Protein AF-A0A536SSP6-F1 (afdb_monomer_lite)

Structure (mmCIF, N/CA/C/O backbone):
data_AF-A0A536SSP6-F1
#
_entry.id   AF-A0A536SSP6-F1
#
loop_
_atom_site.group_PDB
_atom_site.id
_atom_site.type_symbol
_atom_site.label_atom_id
_atom_site.label_alt_id
_atom_site.label_comp_id
_atom_site.label_asym_id
_atom_site.label_entity_id
_atom_site.label_seq_id
_atom_site.pdbx_PDB_ins_code
_atom_site.Cartn_x
_atom_site.Cartn_y
_atom_site.Cartn_z
_atom_site.occupancy
_atom_site.B_iso_or_equiv
_atom_site.auth_seq_id
_atom_site.auth_comp_id
_atom_site.auth_asym_id
_atom_site.auth_atom_id
_atom_site.pdbx_PDB_model_num
ATOM 1 N N . MET A 1 1 ? 36.407 -65.354 -16.863 1.00 42.09 1 MET A N 1
ATOM 2 C CA . MET A 1 1 ? 37.241 -65.304 -18.083 1.00 42.09 1 MET A CA 1
ATOM 3 C C . MET A 1 1 ? 36.467 -64.490 -19.107 1.00 42.09 1 MET A C 1
ATOM 5 O O . MET A 1 1 ? 35.367 -64.885 -19.440 1.00 42.09 1 MET A O 1
ATOM 9 N N . SER A 1 2 ? 36.850 -63.231 -19.335 1.00 45.16 2 SER A N 1
ATOM 10 C CA . SER A 1 2 ? 37.611 -62.816 -20.536 1.00 45.16 2 SER A CA 1
ATOM 11 C C . SER A 1 2 ? 36.653 -62.481 -21.693 1.00 45.16 2 SER A C 1
ATOM 13 O O . SER A 1 2 ? 35.842 -63.321 -22.022 1.00 45.16 2 SER A O 1
ATOM 15 N N . ARG A 1 3 ? 36.668 -61.355 -22.407 1.00 46.56 3 ARG A N 1
ATOM 16 C CA . ARG A 1 3 ? 37.530 -60.172 -22.482 1.00 46.56 3 ARG A CA 1
ATOM 17 C C . ARG A 1 3 ? 36.730 -59.070 -23.207 1.00 46.56 3 ARG A C 1
ATOM 19 O O . ARG A 1 3 ? 36.059 -59.336 -24.193 1.00 46.56 3 ARG A O 1
ATOM 26 N N . LYS A 1 4 ? 36.872 -57.850 -22.694 1.00 53.78 4 LYS A N 1
ATOM 27 C CA . LYS A 1 4 ? 36.885 -56.540 -23.369 1.00 53.78 4 LYS A CA 1
ATOM 28 C C . LYS A 1 4 ? 37.014 -56.570 -24.906 1.00 53.78 4 LYS A C 1
ATOM 30 O O . LYS A 1 4 ? 37.961 -57.165 -25.406 1.00 53.78 4 LYS A O 1
ATOM 35 N N . LEU A 1 5 ? 36.164 -55.797 -25.585 1.00 48.41 5 LEU A N 1
ATOM 36 C CA . LEU A 1 5 ? 36.305 -55.241 -26.945 1.00 48.41 5 LEU A CA 1
ATOM 37 C C . LEU A 1 5 ? 35.238 -54.136 -27.080 1.00 48.41 5 LEU A C 1
ATOM 39 O O . LEU A 1 5 ? 34.105 -54.371 -26.688 1.00 48.41 5 LEU A O 1
ATOM 43 N N . ALA A 1 6 ? 35.428 -52.948 -27.635 1.00 49.78 6 ALA A N 1
ATOM 44 C CA . ALA A 1 6 ? 36.540 -52.025 -27.816 1.00 49.78 6 ALA A CA 1
ATOM 45 C C . ALA A 1 6 ? 35.856 -50.701 -28.212 1.00 49.78 6 ALA A C 1
ATOM 47 O O . ALA A 1 6 ? 34.845 -50.713 -28.913 1.00 49.78 6 ALA A O 1
ATOM 48 N N . LEU A 1 7 ? 36.382 -49.575 -27.732 1.00 52.78 7 LEU A N 1
ATOM 49 C CA . LEU A 1 7 ? 35.987 -48.240 -28.176 1.00 52.78 7 LEU A CA 1
ATOM 50 C C . LEU A 1 7 ? 36.119 -48.095 -29.700 1.00 52.78 7 LEU A C 1
ATOM 52 O O . LEU A 1 7 ? 37.150 -48.461 -30.259 1.00 52.78 7 LEU A O 1
ATOM 56 N N . ALA A 1 8 ? 35.150 -47.427 -30.322 1.00 52.38 8 ALA A N 1
ATOM 57 C CA . ALA A 1 8 ? 35.358 -46.665 -31.548 1.00 52.38 8 ALA A CA 1
ATOM 58 C C . ALA A 1 8 ? 34.690 -45.290 -31.382 1.00 52.38 8 ALA A C 1
ATOM 60 O O . ALA A 1 8 ? 33.478 -45.139 -31.493 1.00 52.38 8 ALA A O 1
ATOM 61 N N . LEU A 1 9 ? 35.516 -44.301 -31.037 1.00 56.06 9 LEU A N 1
ATOM 62 C CA . LEU A 1 9 ? 35.234 -42.870 -31.118 1.00 56.06 9 LEU A CA 1
ATOM 63 C C . LEU A 1 9 ? 35.325 -42.435 -32.583 1.00 56.06 9 LEU A C 1
ATOM 65 O O . LEU A 1 9 ? 36.411 -42.539 -33.126 1.00 56.06 9 LEU A O 1
ATOM 69 N N . PHE A 1 10 ? 34.255 -41.920 -33.186 1.00 51.25 10 PHE A N 1
ATOM 70 C CA . PHE A 1 10 ? 34.234 -41.034 -34.369 1.00 51.25 10 PHE A CA 1
ATOM 71 C C . PHE A 1 10 ? 32.762 -40.624 -34.528 1.00 51.25 10 PHE A C 1
ATOM 73 O O . PHE A 1 10 ? 31.909 -41.491 -34.630 1.00 51.25 10 PHE A O 1
ATOM 80 N N . GLY A 1 11 ? 32.315 -39.379 -34.519 1.00 46.03 11 GLY A N 1
ATOM 81 C CA . GLY A 1 11 ? 32.921 -38.063 -34.523 1.00 46.03 11 GLY A CA 1
ATOM 82 C C . GLY A 1 11 ? 31.760 -37.054 -34.570 1.00 46.03 11 GLY A C 1
ATOM 83 O O . GLY A 1 11 ? 30.597 -37.440 -34.500 1.00 46.03 11 GLY A O 1
ATOM 84 N N . ALA A 1 12 ? 32.092 -35.777 -34.733 1.00 55.66 12 ALA A N 1
ATOM 85 C CA . ALA A 1 12 ? 31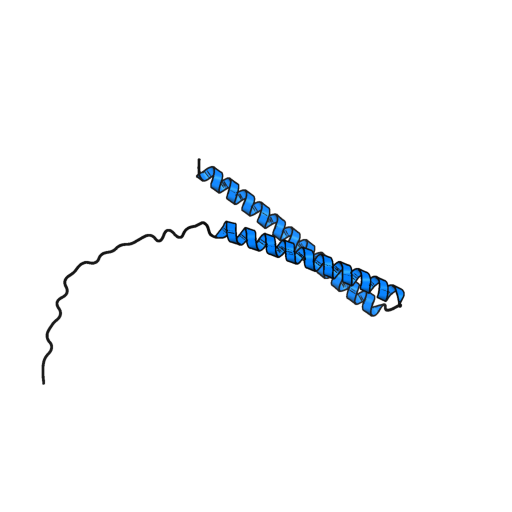.179 -34.633 -34.816 1.00 55.66 12 ALA A CA 1
ATOM 86 C C . ALA A 1 12 ? 30.625 -34.122 -33.473 1.00 55.66 12 ALA A C 1
ATOM 88 O O . ALA A 1 12 ? 29.457 -34.249 -33.118 1.00 55.66 12 ALA A O 1
ATOM 89 N N . VAL A 1 13 ? 31.503 -33.387 -32.789 1.00 58.97 13 VAL A N 1
ATOM 90 C CA . VAL A 1 13 ? 31.133 -32.107 -32.180 1.00 58.97 13 VAL A CA 1
ATOM 91 C C . VAL A 1 13 ? 30.321 -31.304 -33.205 1.00 58.97 13 VAL A C 1
ATOM 93 O O . VAL A 1 13 ? 30.881 -30.808 -34.178 1.00 58.97 13 VAL A O 1
ATOM 96 N N . THR A 1 14 ? 29.019 -31.144 -32.988 1.00 55.72 14 THR A N 1
ATOM 97 C CA . THR A 1 14 ? 28.276 -30.002 -33.533 1.00 55.72 14 THR A CA 1
ATOM 98 C C . THR A 1 14 ? 27.929 -29.084 -32.376 1.00 55.72 14 THR A C 1
ATOM 100 O O . THR A 1 14 ? 26.862 -29.168 -31.770 1.00 55.72 14 THR A O 1
ATOM 103 N N . LEU A 1 15 ? 28.892 -28.215 -32.069 1.00 56.66 15 LEU A N 1
ATOM 104 C CA . LEU A 1 15 ? 28.674 -26.924 -31.431 1.00 56.66 15 LEU A CA 1
ATOM 105 C C . LEU A 1 15 ? 27.639 -26.158 -32.262 1.00 56.66 15 LEU A C 1
ATOM 107 O O . LEU A 1 15 ? 27.988 -25.408 -33.168 1.00 56.66 15 LEU A O 1
ATOM 111 N N . VAL A 1 16 ? 26.358 -26.337 -31.960 1.00 58.78 16 VAL A N 1
ATOM 112 C CA . VAL A 1 16 ? 25.382 -25.293 -32.253 1.00 58.78 16 VAL A CA 1
ATOM 113 C C . VAL A 1 16 ? 25.193 -24.540 -30.951 1.00 58.78 16 VAL A C 1
ATOM 115 O O . VAL A 1 16 ? 24.280 -24.792 -30.169 1.00 58.78 16 VAL A O 1
ATOM 118 N N . ALA A 1 17 ? 26.133 -23.630 -30.703 1.00 59.75 17 ALA A N 1
ATOM 119 C CA . ALA A 1 17 ? 25.895 -22.508 -29.821 1.00 59.75 17 ALA A CA 1
ATOM 120 C C . ALA A 1 17 ? 24.782 -21.672 -30.466 1.00 59.75 17 ALA A C 1
ATOM 122 O O . ALA A 1 17 ? 25.046 -20.766 -31.249 1.00 59.75 17 ALA A O 1
ATOM 123 N N . LEU A 1 18 ? 23.526 -22.023 -30.188 1.00 57.62 18 LEU A N 1
ATOM 124 C CA . LEU A 1 18 ? 22.437 -21.073 -30.328 1.00 57.62 18 LEU A CA 1
ATOM 125 C C . LEU A 1 18 ? 22.596 -20.105 -29.156 1.00 57.62 18 LEU A C 1
ATOM 127 O O . LEU A 1 18 ? 22.416 -20.530 -28.010 1.00 57.62 18 LEU A O 1
ATOM 131 N N . PRO A 1 19 ? 22.927 -18.822 -29.386 1.00 55.62 19 PRO A N 1
ATOM 132 C CA . PRO A 1 19 ? 22.593 -17.832 -28.392 1.00 55.62 19 PRO A CA 1
ATOM 133 C C . PRO A 1 19 ? 21.068 -17.869 -28.317 1.00 55.62 19 PRO A C 1
ATOM 135 O O . PRO A 1 19 ? 20.374 -17.385 -29.208 1.00 55.62 19 PRO A O 1
ATOM 138 N N . LEU A 1 20 ? 20.536 -18.495 -27.267 1.00 52.81 20 LEU A N 1
ATOM 139 C CA . LEU A 1 20 ? 19.224 -18.130 -26.763 1.00 52.81 20 LEU A CA 1
ATOM 140 C C . LEU A 1 20 ? 19.373 -16.671 -26.333 1.00 52.81 20 LEU A C 1
ATOM 142 O O . LEU A 1 20 ? 19.704 -16.371 -25.188 1.00 52.81 20 LEU A O 1
ATOM 146 N N . CYS A 1 21 ? 19.227 -15.760 -27.293 1.00 48.44 21 CYS A N 1
ATOM 147 C CA . CYS A 1 21 ? 18.922 -14.374 -27.031 1.00 48.44 21 CYS A CA 1
ATOM 148 C C . CYS A 1 21 ? 17.599 -14.406 -26.272 1.00 48.44 21 CYS A C 1
ATOM 150 O O . CYS A 1 21 ? 16.521 -14.580 -26.837 1.00 48.44 21 CYS A O 1
ATOM 152 N N . TYR A 1 22 ? 17.712 -14.365 -24.946 1.00 51.12 22 TYR A N 1
ATOM 153 C CA . TYR A 1 22 ? 16.573 -14.204 -24.073 1.00 51.12 22 TYR A CA 1
ATOM 154 C C . TYR A 1 22 ? 15.826 -12.969 -24.554 1.00 51.12 22 TYR A C 1
ATOM 156 O O . TYR A 1 22 ? 16.370 -11.867 -24.589 1.00 51.12 22 TYR A O 1
ATOM 164 N N . ALA A 1 23 ? 14.593 -13.201 -24.988 1.00 47.41 23 ALA A N 1
ATOM 165 C CA . ALA A 1 23 ? 13.648 -12.177 -25.359 1.00 47.41 23 ALA A CA 1
ATOM 166 C C . ALA A 1 23 ? 13.509 -11.191 -24.192 1.00 47.41 23 ALA A C 1
ATOM 168 O O . ALA A 1 23 ? 12.827 -11.458 -23.201 1.00 47.41 23 ALA A O 1
ATOM 169 N N . GLN A 1 24 ? 14.166 -10.044 -24.315 1.00 48.22 24 GLN A N 1
ATOM 170 C CA . GLN A 1 24 ? 14.014 -8.908 -23.420 1.00 48.22 24 GLN A CA 1
ATOM 171 C C . GLN A 1 24 ? 12.705 -8.196 -23.801 1.00 48.22 24 GLN A C 1
ATOM 173 O O . GLN A 1 24 ? 12.682 -7.187 -24.488 1.00 48.22 24 GLN A O 1
ATOM 178 N N . GLY A 1 25 ? 11.577 -8.824 -23.471 1.00 47.97 25 GLY A N 1
ATOM 179 C CA . GLY A 1 25 ? 10.230 -8.298 -23.739 1.00 47.97 25 GLY A CA 1
ATOM 180 C C . GLY A 1 25 ? 9.228 -8.612 -22.627 1.00 47.97 25 GLY A C 1
ATOM 181 O O . GLY A 1 25 ? 8.023 -8.440 -22.804 1.00 47.97 25 GLY A O 1
ATOM 182 N N . GLY A 1 26 ? 9.716 -9.120 -21.490 1.00 53.94 26 GLY A N 1
ATOM 183 C CA . GLY A 1 26 ? 8.897 -9.634 -20.391 1.00 53.94 26 GLY A CA 1
ATOM 184 C C . GLY A 1 26 ? 8.545 -8.624 -19.298 1.00 53.94 26 GLY A C 1
ATOM 185 O O . GLY A 1 26 ? 7.626 -8.898 -18.526 1.00 53.94 26 GLY A O 1
ATOM 186 N N . ASP A 1 27 ? 9.222 -7.477 -19.223 1.00 60.91 27 ASP A N 1
ATOM 187 C CA . ASP A 1 27 ? 9.095 -6.577 -18.067 1.00 60.91 27 ASP A CA 1
ATOM 188 C C . ASP A 1 27 ? 7.908 -5.614 -18.202 1.00 60.91 27 ASP A C 1
ATOM 190 O O . ASP A 1 27 ? 7.042 -5.575 -17.329 1.00 60.91 27 ASP A O 1
ATOM 194 N N . ALA A 1 28 ? 7.691 -5.015 -19.378 1.00 62.47 28 ALA A N 1
ATOM 195 C CA . ALA A 1 28 ? 6.580 -4.078 -19.588 1.00 62.47 28 ALA A CA 1
ATOM 196 C C . ALA A 1 28 ? 5.171 -4.679 -19.357 1.00 62.47 28 ALA A C 1
ATOM 198 O O . ALA A 1 28 ? 4.210 -3.950 -19.073 1.00 62.47 28 ALA A O 1
ATOM 199 N N . ALA A 1 29 ? 5.009 -5.998 -19.521 1.00 66.25 29 ALA A N 1
ATOM 200 C CA . ALA A 1 29 ? 3.761 -6.707 -19.235 1.00 66.25 29 ALA A CA 1
ATOM 201 C C . ALA A 1 29 ? 3.585 -7.001 -17.734 1.00 66.25 29 ALA A C 1
ATOM 203 O O . ALA A 1 29 ? 2.461 -6.893 -17.230 1.00 66.25 29 ALA A O 1
ATOM 204 N N . LYS A 1 30 ? 4.679 -7.318 -17.026 1.00 71.00 30 LYS A N 1
ATOM 205 C CA . LYS A 1 30 ? 4.696 -7.510 -15.570 1.00 71.00 30 LYS A CA 1
ATOM 206 C C . LYS A 1 30 ? 4.420 -6.196 -14.853 1.00 71.00 30 LYS A C 1
ATOM 208 O O . LYS A 1 30 ? 3.426 -6.127 -14.136 1.00 71.00 30 LYS A O 1
ATOM 213 N N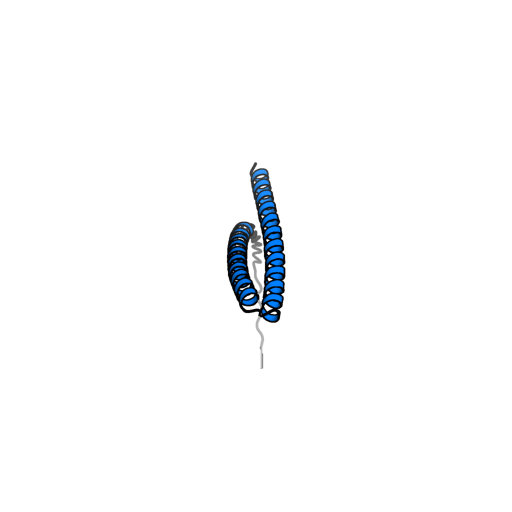 . ASP A 1 31 ? 5.111 -5.115 -15.218 1.00 74.12 31 ASP A N 1
ATOM 214 C CA . ASP A 1 31 ? 4.885 -3.808 -14.597 1.00 74.12 31 ASP A CA 1
ATOM 215 C C . ASP A 1 31 ? 3.418 -3.382 -14.747 1.00 74.12 31 ASP A C 1
ATOM 217 O O . ASP A 1 31 ? 2.803 -2.782 -13.860 1.00 74.12 31 ASP A O 1
ATOM 221 N N . ARG A 1 32 ? 2.804 -3.626 -15.918 1.00 74.00 32 ARG A N 1
ATOM 222 C CA . ARG A 1 32 ? 1.388 -3.283 -16.161 1.00 74.00 32 ARG A CA 1
ATOM 223 C C . ARG A 1 32 ? 0.452 -4.020 -15.215 1.00 74.00 32 ARG A C 1
ATOM 225 O O . ARG A 1 32 ? -0.555 -3.434 -14.809 1.00 74.00 32 ARG A O 1
ATOM 232 N N . ARG A 1 33 ? 0.757 -5.281 -14.917 1.00 77.75 33 ARG A N 1
ATOM 233 C CA . ARG A 1 33 ? 0.004 -6.101 -13.974 1.00 77.75 33 ARG A CA 1
ATOM 234 C C . ARG A 1 33 ? 0.204 -5.596 -12.547 1.00 77.75 33 ARG A C 1
ATOM 236 O O . ARG A 1 33 ? -0.798 -5.445 -11.851 1.00 77.75 33 ARG A O 1
ATOM 243 N N . ASP A 1 34 ? 1.429 -5.246 -12.177 1.00 79.62 34 ASP A N 1
ATOM 244 C CA . ASP A 1 34 ? 1.771 -4.782 -10.829 1.00 79.62 34 ASP A CA 1
ATOM 245 C C . ASP A 1 34 ? 1.109 -3.428 -10.531 1.00 79.62 34 ASP A C 1
ATOM 247 O O . ASP A 1 34 ? 0.263 -3.349 -9.646 1.00 79.62 34 ASP A O 1
ATOM 251 N N . ILE A 1 35 ? 1.232 -2.441 -11.431 1.00 80.94 35 ILE A N 1
ATOM 252 C CA . ILE A 1 35 ? 0.505 -1.156 -11.330 1.00 80.94 35 ILE A CA 1
ATOM 253 C C . ILE A 1 35 ? -1.015 -1.335 -11.212 1.00 80.94 35 ILE A C 1
ATOM 255 O O . ILE A 1 35 ? -1.714 -0.496 -10.631 1.00 80.94 35 ILE A O 1
ATOM 259 N N . ARG A 1 36 ? -1.584 -2.363 -11.854 1.00 86.06 36 ARG A N 1
ATOM 260 C CA . ARG A 1 36 ? -3.023 -2.639 -11.752 1.00 86.06 36 ARG A CA 1
ATOM 261 C C . ARG A 1 36 ? -3.372 -3.178 -10.368 1.00 86.06 36 ARG A C 1
ATOM 263 O O . ARG A 1 36 ? -4.420 -2.787 -9.853 1.00 86.06 36 ARG A O 1
ATOM 270 N N . LYS A 1 37 ? -2.518 -4.034 -9.811 1.00 86.94 37 LYS A N 1
ATOM 271 C CA . LYS A 1 37 ? -2.661 -4.594 -8.473 1.00 86.94 37 LYS A CA 1
ATOM 272 C C . LYS A 1 37 ? -2.528 -3.504 -7.409 1.00 86.94 37 LYS A C 1
ATOM 274 O O . LYS A 1 37 ? -3.489 -3.295 -6.683 1.00 86.94 37 LYS A O 1
ATOM 279 N N . ASP A 1 38 ? -1.490 -2.672 -7.456 1.00 82.69 38 ASP A N 1
ATOM 280 C CA . ASP A 1 38 ? -1.306 -1.582 -6.480 1.00 82.69 38 ASP A CA 1
ATOM 281 C C . ASP A 1 38 ? -2.479 -0.593 -6.498 1.00 82.69 38 ASP A C 1
ATOM 283 O O . ASP A 1 38 ? -2.930 -0.069 -5.482 1.00 82.69 38 ASP A O 1
ATOM 287 N N . ARG A 1 39 ? -3.046 -0.331 -7.684 1.00 87.06 39 ARG A N 1
ATOM 288 C CA . ARG A 1 39 ? -4.261 0.491 -7.802 1.00 87.06 39 ARG A CA 1
ATOM 289 C C . ARG A 1 39 ? -5.477 -0.149 -7.142 1.00 87.06 39 ARG A C 1
ATOM 291 O O . ARG A 1 39 ? -6.375 0.593 -6.739 1.00 87.06 39 ARG A O 1
ATOM 298 N N . GLN A 1 40 ? -5.574 -1.473 -7.163 1.00 92.00 40 GLN A N 1
ATOM 299 C CA . GLN A 1 40 ? -6.649 -2.215 -6.522 1.00 92.00 40 GLN A CA 1
ATOM 300 C C . GLN A 1 40 ? -6.458 -2.211 -5.005 1.00 92.00 40 GLN A C 1
ATOM 302 O O . GLN A 1 40 ? -7.410 -1.862 -4.311 1.00 92.00 40 GLN A O 1
ATOM 307 N N . ASP A 1 41 ? -5.240 -2.451 -4.533 1.00 86.69 41 ASP A N 1
ATOM 308 C CA . ASP A 1 41 ? -4.888 -2.457 -3.111 1.00 86.69 41 ASP A CA 1
ATOM 309 C C . ASP A 1 41 ? -5.162 -1.066 -2.497 1.00 86.69 41 ASP A C 1
ATOM 311 O O . ASP A 1 41 ? -6.036 -0.924 -1.648 1.00 86.69 41 ASP A O 1
ATOM 315 N N . ILE A 1 42 ? -4.675 0.022 -3.118 1.00 85.31 42 ILE A N 1
ATOM 316 C CA . ILE A 1 42 ? -4.987 1.410 -2.700 1.00 85.31 42 ILE A CA 1
ATOM 317 C C . ILE A 1 42 ? -6.501 1.708 -2.667 1.00 85.31 42 ILE A C 1
ATOM 319 O O . ILE A 1 42 ? -6.960 2.630 -1.977 1.00 85.31 42 ILE A O 1
ATOM 323 N N . ARG A 1 43 ? -7.309 1.048 -3.507 1.00 91.25 43 ARG A N 1
ATOM 324 C CA . ARG A 1 43 ? -8.773 1.225 -3.483 1.00 91.25 43 ARG A CA 1
ATOM 325 C C . ARG A 1 43 ? -9.393 0.493 -2.304 1.00 91.25 43 ARG A C 1
ATOM 327 O O . ARG A 1 43 ? -10.341 1.040 -1.739 1.00 91.25 43 ARG A O 1
ATOM 334 N N . GLN A 1 44 ? -8.884 -0.688 -1.983 1.00 90.56 44 GLN A N 1
ATOM 335 C CA . GLN A 1 44 ? -9.304 -1.475 -0.839 1.00 90.56 44 GLN A CA 1
ATOM 336 C C . GLN A 1 44 ? -8.963 -0.751 0.468 1.00 90.56 44 GLN A C 1
ATOM 338 O O . GLN A 1 44 ? -9.896 -0.420 1.194 1.00 90.56 44 GLN A O 1
ATOM 343 N N . ASP A 1 45 ? -7.720 -0.314 0.673 1.00 84.94 45 ASP A N 1
ATOM 344 C CA . ASP A 1 45 ? -7.319 0.401 1.900 1.00 84.94 45 ASP A CA 1
ATOM 345 C C . ASP A 1 45 ? -8.134 1.686 2.103 1.00 84.94 45 ASP A C 1
ATOM 347 O 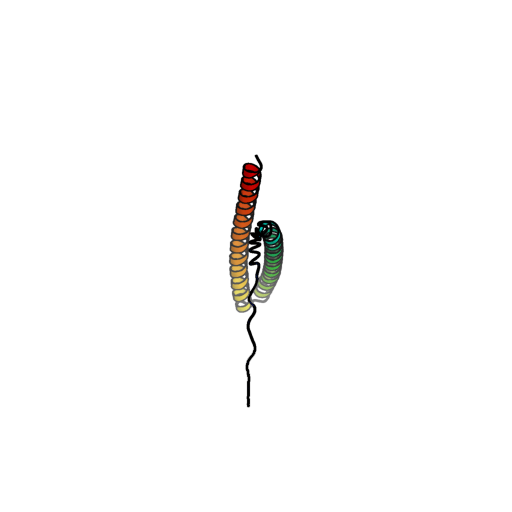O . ASP A 1 45 ? -8.518 2.091 3.196 1.00 84.94 45 ASP A O 1
ATOM 351 N N . LYS A 1 46 ? -8.467 2.383 1.007 1.00 88.06 46 LYS A N 1
ATOM 352 C CA . LYS A 1 46 ? -9.334 3.570 1.084 1.00 88.06 46 LYS A CA 1
ATOM 353 C C . LYS A 1 46 ? -10.753 3.249 1.523 1.00 88.06 46 LYS A C 1
ATOM 355 O O . LYS A 1 46 ? -11.433 4.168 1.994 1.00 88.06 46 LYS A O 1
ATOM 360 N N . ARG A 1 47 ? -11.237 2.045 1.228 1.00 92.94 47 ARG A N 1
ATOM 361 C CA . ARG A 1 47 ? -12.551 1.572 1.643 1.00 92.94 47 ARG A CA 1
ATOM 362 C C . ARG A 1 47 ? -12.511 1.183 3.117 1.00 92.94 47 ARG A C 1
ATOM 364 O O . ARG A 1 47 ? -13.362 1.691 3.834 1.00 92.94 47 ARG A O 1
ATOM 371 N N . GLU A 1 48 ? -11.516 0.412 3.538 1.00 87.00 48 GLU A N 1
ATOM 372 C CA . GLU A 1 48 ? -11.296 0.015 4.939 1.00 87.00 48 GLU A CA 1
ATOM 373 C C . GLU A 1 48 ? -11.205 1.264 5.826 1.00 87.00 48 GLU A C 1
ATOM 375 O O . GLU A 1 48 ? -12.124 1.549 6.583 1.00 87.00 48 GLU A O 1
ATOM 380 N N . ARG A 1 49 ? -10.313 2.206 5.505 1.00 89.25 49 ARG A N 1
ATOM 381 C CA . ARG A 1 49 ? -10.230 3.507 6.196 1.00 89.25 49 ARG A CA 1
ATOM 382 C C . ARG A 1 49 ? -11.532 4.333 6.214 1.00 89.25 49 ARG A C 1
ATOM 384 O O . ARG A 1 49 ? -11.674 5.296 6.976 1.00 89.25 49 ARG A O 1
ATOM 391 N N . ARG A 1 50 ? -12.463 4.112 5.275 1.00 90.75 50 ARG A N 1
ATOM 392 C CA . ARG A 1 50 ? -13.788 4.769 5.307 1.00 90.75 50 ARG A CA 1
ATOM 393 C C . ARG A 1 50 ? -14.728 4.076 6.287 1.00 90.75 50 ARG A C 1
ATOM 395 O O . ARG A 1 50 ? -15.576 4.780 6.836 1.00 90.75 50 ARG A O 1
ATOM 402 N N . GLU A 1 51 ? -14.612 2.765 6.430 1.00 90.25 51 GLU A N 1
ATOM 403 C CA . GLU A 1 51 ? -15.332 1.936 7.394 1.00 90.25 51 GLU A CA 1
ATOM 404 C C . GLU A 1 51 ? -14.833 2.271 8.814 1.00 90.25 51 GLU A C 1
ATOM 406 O O . GLU A 1 51 ? -15.639 2.797 9.581 1.00 90.25 51 GLU A O 1
ATOM 411 N N . ASP A 1 52 ? -13.522 2.274 9.071 1.00 84.06 52 ASP A N 1
ATOM 412 C CA . ASP A 1 52 ? -12.905 2.713 10.343 1.00 84.06 52 ASP A CA 1
ATOM 413 C C . ASP A 1 52 ? -13.358 4.117 10.769 1.00 84.06 52 ASP A C 1
ATOM 415 O O . ASP A 1 52 ? -13.698 4.426 11.908 1.00 84.06 52 ASP A O 1
ATOM 419 N N . ARG A 1 53 ? -13.441 5.048 9.808 1.00 88.25 53 ARG A N 1
ATOM 420 C CA . ARG A 1 53 ? -13.932 6.409 10.083 1.00 88.25 53 ARG A CA 1
ATOM 421 C C . ARG A 1 53 ? -15.398 6.451 10.497 1.00 88.25 53 ARG A C 1
ATOM 423 O O . ARG A 1 53 ? -15.809 7.441 11.112 1.00 88.25 53 ARG A O 1
ATOM 430 N N . ARG A 1 54 ? -16.211 5.487 10.067 1.00 91.06 54 ARG A N 1
ATOM 431 C CA . ARG A 1 54 ? -17.603 5.361 10.510 1.00 91.06 54 ARG A CA 1
ATOM 432 C C . ARG A 1 54 ? -17.643 4.763 11.906 1.00 91.06 54 ARG A C 1
ATOM 434 O O . ARG A 1 54 ? -18.380 5.312 12.718 1.00 91.06 54 ARG A O 1
ATOM 441 N N . GLU A 1 55 ? -16.844 3.740 12.173 1.00 86.00 55 GLU A N 1
ATOM 442 C CA . GLU A 1 55 ? -16.728 3.086 13.484 1.00 86.00 55 GLU A CA 1
ATOM 443 C C . GLU A 1 55 ? -16.228 4.078 14.535 1.00 86.00 55 GLU A C 1
ATOM 445 O O . GLU A 1 55 ? -16.962 4.388 15.466 1.00 86.00 55 GLU A O 1
ATOM 450 N N . LEU A 1 56 ? -15.148 4.811 14.249 1.00 86.00 56 LEU A N 1
ATOM 451 C CA . LEU A 1 56 ? -14.671 5.930 15.069 1.00 86.00 56 LEU A CA 1
ATOM 452 C C . LEU A 1 56 ? -15.774 6.939 15.422 1.00 86.00 56 LEU A C 1
ATOM 454 O O . LEU A 1 56 ? -15.814 7.491 16.521 1.00 86.00 56 LEU A O 1
ATOM 458 N N . ARG A 1 57 ? -16.657 7.260 14.469 1.00 90.94 57 ARG A N 1
ATOM 459 C CA . ARG A 1 57 ? -17.769 8.191 14.722 1.00 90.94 57 ARG A CA 1
ATOM 460 C C . ARG A 1 57 ? -18.839 7.571 15.613 1.00 90.94 57 ARG A C 1
ATOM 462 O O . ARG A 1 57 ? -19.471 8.316 16.359 1.00 90.94 57 ARG A O 1
ATOM 469 N N . GLN A 1 58 ? -19.076 6.269 15.496 1.00 90.44 58 GLN A N 1
ATOM 470 C CA . GLN A 1 58 ? -20.002 5.540 16.356 1.00 90.44 58 GLN A CA 1
ATOM 471 C C . GLN A 1 58 ? -19.443 5.436 17.775 1.00 90.44 58 GLN A C 1
ATOM 473 O O . GLN A 1 58 ? -20.162 5.800 18.699 1.00 90.44 58 GLN A O 1
ATOM 478 N N . ASP A 1 59 ? -18.165 5.102 17.931 1.00 86.19 59 ASP A N 1
ATOM 479 C CA . ASP A 1 59 ? -17.486 4.987 19.226 1.00 86.19 59 ASP A CA 1
ATOM 480 C C . ASP A 1 59 ? -17.439 6.320 19.969 1.00 86.19 59 ASP A C 1
ATOM 482 O O . ASP A 1 59 ? -17.805 6.428 21.137 1.00 86.19 59 ASP A O 1
ATOM 486 N N . ILE A 1 60 ? -17.103 7.404 19.260 1.00 89.38 60 ILE A N 1
ATOM 487 C CA . ILE A 1 60 ? -17.167 8.754 19.836 1.00 89.38 60 ILE A CA 1
ATOM 488 C C . ILE A 1 60 ? -18.599 9.094 20.277 1.00 89.38 60 ILE A C 1
ATOM 490 O O . ILE A 1 60 ? -18.783 9.784 21.280 1.00 89.38 60 ILE A O 1
ATOM 494 N N . LYS A 1 61 ? -19.619 8.635 19.541 1.00 91.75 61 LYS A N 1
ATOM 495 C CA . LYS A 1 61 ? -21.028 8.890 19.869 1.00 91.75 61 LYS A CA 1
ATOM 496 C C . LYS A 1 61 ? -21.516 8.041 21.048 1.00 91.75 61 LYS A C 1
ATOM 498 O O . LYS A 1 61 ? -22.331 8.533 21.823 1.00 91.75 61 LYS A O 1
ATOM 503 N N . SER A 1 62 ? -21.057 6.797 21.173 1.00 90.38 62 SER A N 1
ATOM 504 C CA . SER A 1 62 ? -21.369 5.903 22.295 1.00 90.38 62 SER A CA 1
ATOM 505 C C . SER A 1 62 ? -20.550 6.223 23.550 1.00 90.38 62 SER A C 1
ATOM 507 O O . SER A 1 62 ? -20.896 5.756 24.632 1.00 90.38 62 SER A O 1
ATOM 509 N N . GLY A 1 63 ? -19.508 7.053 23.426 1.00 89.31 63 GLY A N 1
ATOM 510 C CA . GLY A 1 63 ? -18.601 7.403 24.518 1.00 89.31 63 GLY A CA 1
ATOM 511 C C . GLY A 1 63 ? -17.473 6.389 24.718 1.00 89.31 63 GLY A C 1
ATOM 512 O O . GLY A 1 63 ? -16.743 6.486 25.706 1.00 89.31 63 GLY A O 1
ATOM 513 N N . ASP A 1 64 ? -17.297 5.446 23.789 1.00 89.56 64 ASP A N 1
ATOM 514 C CA . ASP A 1 64 ? -16.176 4.516 23.798 1.00 89.56 64 ASP A CA 1
ATOM 515 C C . ASP A 1 64 ? -14.890 5.221 23.345 1.00 89.56 64 ASP A C 1
ATOM 517 O O . ASP A 1 64 ? -14.566 5.375 22.166 1.00 89.56 64 ASP A O 1
ATOM 521 N N . THR A 1 65 ? -14.134 5.690 24.331 1.00 86.94 65 THR A N 1
ATOM 522 C CA . THR A 1 65 ? -12.852 6.361 24.104 1.00 86.94 65 THR A CA 1
ATOM 523 C C . THR A 1 65 ? -11.715 5.399 23.761 1.00 86.94 65 THR A C 1
ATOM 525 O O . THR A 1 65 ? -10.719 5.846 23.182 1.00 86.94 65 THR A O 1
ATOM 528 N N . GLN A 1 66 ? -11.833 4.111 24.105 1.00 89.62 66 GLN A N 1
ATOM 529 C CA . GLN A 1 66 ? -10.815 3.109 23.792 1.00 89.62 66 GLN A CA 1
ATOM 530 C C . GLN A 1 66 ? -10.933 2.676 22.332 1.00 89.62 66 GLN A C 1
ATOM 532 O O . GLN A 1 66 ? -9.949 2.846 21.608 1.00 89.62 66 GLN A O 1
ATOM 537 N N . GLY A 1 67 ? -12.129 2.277 21.882 1.00 84.06 67 GLY A N 1
ATOM 538 C CA . GLY A 1 67 ? -12.405 1.975 20.471 1.00 84.06 67 GLY A CA 1
ATOM 539 C C . GLY A 1 67 ? -12.015 3.144 19.565 1.00 84.06 67 GLY A C 1
ATOM 540 O O . GLY A 1 67 ? -11.149 3.026 18.697 1.00 84.06 67 GLY A O 1
ATOM 541 N N . ALA A 1 68 ? -12.447 4.361 19.916 1.00 83.81 68 ALA A N 1
ATOM 542 C CA . ALA A 1 68 ? -12.077 5.567 19.176 1.00 83.81 68 ALA A CA 1
ATOM 543 C C . ALA A 1 68 ? -10.556 5.839 19.100 1.00 83.81 68 ALA A C 1
ATOM 545 O O . ALA A 1 68 ? -10.081 6.529 18.189 1.00 83.81 68 ALA A O 1
ATOM 546 N N . ARG A 1 69 ? -9.762 5.369 20.070 1.00 89.81 69 ARG A N 1
ATOM 547 C CA . ARG A 1 69 ? -8.299 5.518 20.049 1.00 89.81 69 ARG A CA 1
ATOM 548 C C . ARG A 1 69 ? -7.646 4.487 19.135 1.00 89.81 69 ARG A C 1
ATOM 550 O O . ARG A 1 69 ? -6.660 4.833 18.480 1.00 89.81 69 ARG A O 1
ATOM 557 N N . GLU A 1 70 ? -8.161 3.265 19.116 1.00 88.06 70 GLU A N 1
ATOM 558 C CA . GLU A 1 70 ? -7.701 2.183 18.242 1.00 88.06 70 GLU A CA 1
ATOM 559 C C . GLU A 1 70 ? -8.005 2.514 16.782 1.00 88.06 70 GLU A C 1
ATOM 561 O O . GLU A 1 70 ? -7.070 2.631 15.989 1.00 88.06 70 GLU A O 1
ATOM 566 N N . GLU A 1 71 ? -9.245 2.895 16.478 1.00 85.31 71 GLU A N 1
ATOM 567 C CA . GLU A 1 71 ? -9.663 3.348 15.146 1.00 85.31 71 GLU A CA 1
ATOM 568 C C . GLU A 1 71 ? -8.799 4.504 14.616 1.00 85.31 71 GLU A C 1
ATOM 570 O O . GLU A 1 71 ? -8.376 4.554 13.460 1.00 85.31 71 GLU A O 1
ATOM 575 N N . ARG A 1 72 ? -8.447 5.466 15.480 1.00 88.06 72 ARG A N 1
ATOM 576 C CA . ARG A 1 72 ? -7.543 6.566 15.098 1.00 88.06 72 ARG A CA 1
ATOM 577 C C . ARG A 1 72 ? -6.142 6.089 14.725 1.00 88.06 72 ARG A C 1
ATOM 579 O O . ARG A 1 72 ? -5.497 6.749 13.905 1.00 88.06 72 ARG A O 1
ATOM 586 N N . ARG A 1 73 ? -5.645 5.023 15.355 1.00 91.38 73 ARG A N 1
ATOM 587 C CA . ARG A 1 73 ? -4.328 4.449 15.053 1.00 91.38 73 ARG A CA 1
ATOM 588 C C . ARG A 1 73 ? -4.361 3.713 13.720 1.00 91.38 73 ARG A C 1
ATOM 590 O O . ARG A 1 73 ? -3.478 3.985 12.906 1.00 91.38 73 ARG A O 1
ATOM 597 N N . GLU A 1 74 ? -5.378 2.893 13.476 1.00 87.19 74 GLU A N 1
ATOM 598 C CA . GLU A 1 74 ? -5.539 2.182 12.200 1.00 87.19 74 GLU A CA 1
ATOM 599 C C . GLU A 1 74 ? -5.700 3.173 11.040 1.00 87.19 74 GLU A C 1
ATOM 601 O O . GLU A 1 74 ? -4.875 3.194 10.127 1.00 87.19 74 GLU A O 1
ATOM 606 N N . ILE A 1 75 ? -6.580 4.178 11.169 1.00 85.81 75 ILE A N 1
ATOM 607 C CA . ILE A 1 75 ? -6.723 5.249 10.163 1.00 85.81 75 ILE A CA 1
ATOM 608 C C . ILE A 1 75 ? -5.389 5.950 9.858 1.00 85.81 75 ILE A C 1
ATOM 610 O O . ILE A 1 75 ? -5.146 6.384 8.720 1.00 85.81 75 ILE A O 1
ATOM 614 N N . HIS A 1 76 ? -4.540 6.150 10.871 1.00 91.00 76 HIS A N 1
ATOM 615 C CA . HIS A 1 76 ? -3.232 6.776 10.689 1.00 91.00 76 HIS A CA 1
ATOM 616 C C . HIS A 1 76 ? -2.273 5.868 9.916 1.00 91.00 76 HIS A C 1
ATOM 618 O O . HIS A 1 76 ? -1.596 6.349 9.001 1.00 91.00 76 HIS A O 1
ATOM 624 N N . LYS A 1 77 ? -2.240 4.582 10.269 1.00 90.12 77 LYS A N 1
ATOM 625 C CA . LYS A 1 77 ? -1.435 3.552 9.615 1.00 90.12 77 LYS A CA 1
ATOM 626 C C . LYS A 1 77 ? -1.844 3.390 8.151 1.00 90.12 77 LYS A C 1
ATOM 628 O O . LYS A 1 77 ? -1.020 3.675 7.285 1.00 90.12 77 LYS A O 1
ATOM 633 N N . ASP A 1 78 ? -3.126 3.178 7.871 1.00 84.25 78 ASP A N 1
ATOM 634 C CA . ASP A 1 78 ? -3.673 3.116 6.509 1.00 84.25 78 ASP A CA 1
ATOM 635 C C . ASP A 1 78 ? -3.334 4.361 5.697 1.00 84.25 78 ASP A C 1
ATOM 637 O O . ASP A 1 78 ? -2.988 4.320 4.518 1.00 84.25 78 ASP A O 1
ATOM 641 N N . THR A 1 79 ? -3.415 5.538 6.324 1.00 86.06 79 THR A N 1
ATOM 642 C CA . THR A 1 79 ? -3.074 6.789 5.643 1.00 86.06 79 THR A CA 1
ATOM 643 C C . THR A 1 79 ? -1.592 6.855 5.273 1.00 86.06 79 THR A C 1
ATOM 645 O O . THR A 1 79 ? -1.257 7.466 4.252 1.00 86.06 79 THR A O 1
ATOM 648 N N . ARG A 1 80 ? -0.707 6.273 6.086 1.00 93.00 80 ARG A N 1
ATOM 649 C CA . ARG A 1 80 ? 0.724 6.178 5.792 1.00 93.00 80 ARG A CA 1
ATOM 650 C C . ARG A 1 80 ? 0.983 5.176 4.671 1.00 93.00 80 ARG A C 1
ATOM 652 O O . ARG A 1 80 ? 1.710 5.531 3.744 1.00 93.00 80 ARG A O 1
ATOM 659 N N . ASP A 1 81 ? 0.349 4.014 4.722 1.00 86.25 81 ASP A N 1
ATOM 660 C CA . ASP A 1 81 ? 0.536 2.940 3.744 1.00 86.25 81 ASP A CA 1
ATOM 661 C C . ASP A 1 81 ? 0.019 3.378 2.365 1.00 86.25 81 ASP A C 1
ATOM 663 O O . ASP A 1 81 ? 0.808 3.502 1.429 1.00 86.25 81 ASP A O 1
ATOM 667 N N . ILE A 1 82 ? -1.209 3.913 2.285 1.00 85.75 82 ILE A N 1
ATOM 668 C CA . ILE A 1 82 ? -1.762 4.517 1.055 1.00 85.75 82 ILE A CA 1
ATOM 669 C C . ILE A 1 82 ? -0.845 5.606 0.472 1.00 85.75 82 ILE A C 1
ATOM 671 O O . ILE A 1 82 ? -0.817 5.835 -0.742 1.00 85.75 82 ILE A O 1
ATOM 675 N N . ARG A 1 83 ? -0.158 6.387 1.318 1.00 91.50 83 ARG A N 1
ATOM 676 C CA . ARG A 1 83 ? 0.773 7.428 0.846 1.00 91.50 83 ARG A CA 1
ATOM 677 C C . ARG A 1 83 ? 2.029 6.818 0.243 1.00 91.50 83 ARG A C 1
ATOM 679 O O . ARG A 1 83 ? 2.494 7.348 -0.767 1.00 91.50 83 ARG A O 1
ATOM 686 N N . LYS A 1 84 ? 2.559 5.764 0.860 1.00 91.56 84 LYS A N 1
ATOM 687 C CA . LYS A 1 84 ? 3.726 5.038 0.373 1.00 91.56 84 LYS A CA 1
ATOM 688 C C . LYS A 1 84 ? 3.410 4.370 -0.964 1.00 91.56 84 LYS A C 1
ATOM 690 O O . LYS A 1 84 ? 4.051 4.714 -1.949 1.00 91.56 84 LYS A O 1
ATOM 695 N N . ASP A 1 85 ? 2.324 3.610 -1.046 1.00 85.25 85 ASP A N 1
ATOM 696 C CA . ASP A 1 85 ? 1.946 2.900 -2.274 1.00 85.25 85 ASP A CA 1
ATOM 697 C C . ASP A 1 85 ? 1.674 3.866 -3.427 1.00 85.25 85 ASP A C 1
ATOM 699 O O . ASP A 1 85 ? 2.029 3.630 -4.577 1.00 85.25 85 ASP A O 1
ATOM 703 N N . LYS A 1 86 ? 1.089 5.035 -3.138 1.00 88.56 86 LYS A N 1
ATOM 704 C CA . LYS A 1 86 ? 0.928 6.091 -4.148 1.00 88.56 86 LYS A CA 1
ATOM 705 C C . LYS A 1 86 ? 2.247 6.666 -4.651 1.00 88.56 86 LYS A C 1
ATOM 707 O O . LYS A 1 86 ? 2.279 7.138 -5.790 1.00 88.56 86 LYS A O 1
ATOM 712 N N . ARG A 1 87 ? 3.264 6.749 -3.791 1.00 92.12 87 ARG A N 1
ATOM 713 C CA . ARG A 1 87 ? 4.597 7.225 -4.166 1.00 92.12 87 ARG A CA 1
ATOM 714 C C . ARG A 1 87 ? 5.266 6.185 -5.050 1.00 92.12 87 ARG A C 1
ATOM 716 O O . ARG A 1 87 ? 5.712 6.553 -6.129 1.00 92.12 87 ARG A O 1
ATOM 723 N N . ASP A 1 88 ? 5.237 4.928 -4.638 1.00 87.06 88 ASP A N 1
ATOM 724 C CA . ASP A 1 88 ? 5.854 3.819 -5.367 1.00 87.06 88 ASP A CA 1
ATOM 725 C C . ASP A 1 88 ? 5.188 3.675 -6.750 1.00 87.06 88 ASP A C 1
ATOM 727 O O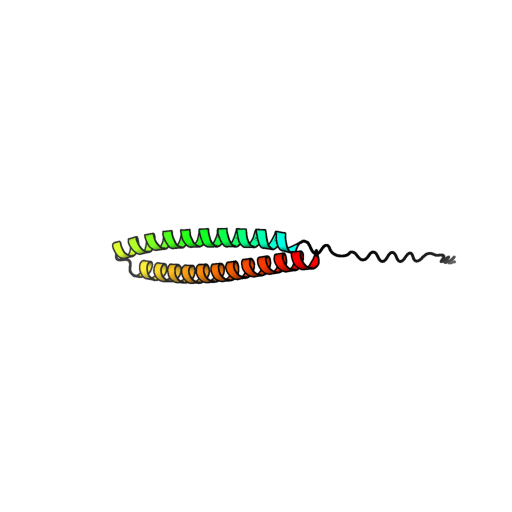 . ASP A 1 88 ? 5.844 3.842 -7.775 1.00 87.06 88 ASP A O 1
ATOM 731 N N . LEU A 1 89 ? 3.849 3.681 -6.803 1.00 87.12 89 LEU A N 1
ATOM 732 C CA . LEU A 1 89 ? 3.070 3.707 -8.050 1.00 87.12 89 LEU A CA 1
ATOM 733 C C . LEU A 1 89 ? 3.378 4.907 -8.966 1.00 87.12 89 LEU A C 1
ATOM 735 O O . LEU A 1 89 ? 3.061 4.886 -10.161 1.00 87.12 89 LEU A O 1
ATOM 739 N N . ARG A 1 90 ? 3.871 6.022 -8.418 1.00 89.44 90 ARG A N 1
ATOM 740 C CA . ARG A 1 90 ? 4.264 7.193 -9.212 1.00 89.44 90 ARG A CA 1
ATOM 741 C C . ARG A 1 90 ? 5.639 6.984 -9.835 1.00 89.44 90 ARG A C 1
ATOM 743 O O . 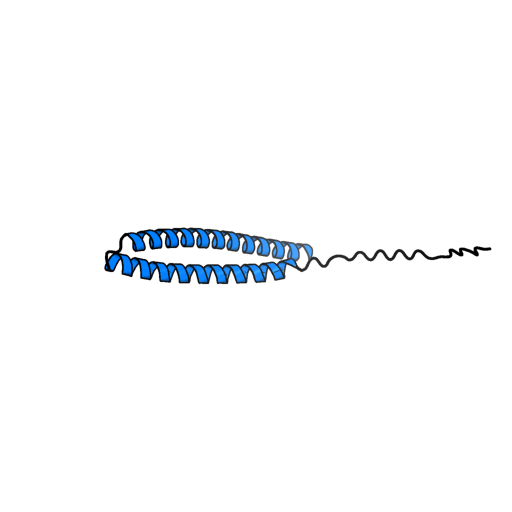ARG A 1 90 ? 5.787 7.375 -10.994 1.00 89.44 90 ARG A O 1
ATOM 750 N N . GLU A 1 91 ? 6.579 6.404 -9.098 1.00 89.06 91 GLU A N 1
ATOM 751 C CA . GLU A 1 91 ? 7.906 6.060 -9.615 1.00 89.06 91 GLU A CA 1
ATOM 752 C C . GLU A 1 91 ? 7.787 4.969 -10.691 1.00 89.06 91 GLU A C 1
ATOM 754 O O . GLU A 1 91 ? 8.178 5.227 -11.823 1.00 89.06 91 GLU A O 1
ATOM 759 N N . ASP A 1 92 ? 7.038 3.883 -10.459 1.00 85.00 92 ASP A N 1
ATOM 760 C CA . ASP A 1 92 ? 6.848 2.811 -11.462 1.00 85.00 92 ASP A CA 1
ATOM 761 C C . ASP A 1 92 ? 6.262 3.319 -12.792 1.00 85.00 92 ASP A C 1
ATOM 763 O O . ASP A 1 92 ? 6.524 2.815 -13.888 1.00 85.00 92 ASP A O 1
ATOM 767 N N . ARG A 1 93 ? 5.401 4.344 -12.725 1.00 87.19 93 ARG A N 1
ATOM 768 C CA . ARG A 1 93 ? 4.852 4.989 -13.931 1.00 87.19 93 ARG A CA 1
ATOM 769 C C . ARG A 1 93 ? 5.867 5.860 -14.645 1.00 87.19 93 ARG A C 1
ATOM 771 O O . ARG A 1 93 ? 5.724 6.055 -15.855 1.00 87.19 93 ARG A O 1
ATOM 778 N N . LYS A 1 94 ? 6.767 6.484 -13.892 1.00 89.25 94 LYS A N 1
ATOM 779 C CA . LYS A 1 94 ? 7.823 7.329 -14.429 1.00 89.25 94 LYS A CA 1
ATOM 780 C C . LYS A 1 94 ? 8.852 6.449 -15.130 1.00 89.25 94 LYS A C 1
ATOM 782 O O . LYS A 1 94 ? 9.095 6.708 -16.304 1.00 89.25 94 LYS A O 1
ATOM 787 N N . ASP A 1 95 ? 9.295 5.3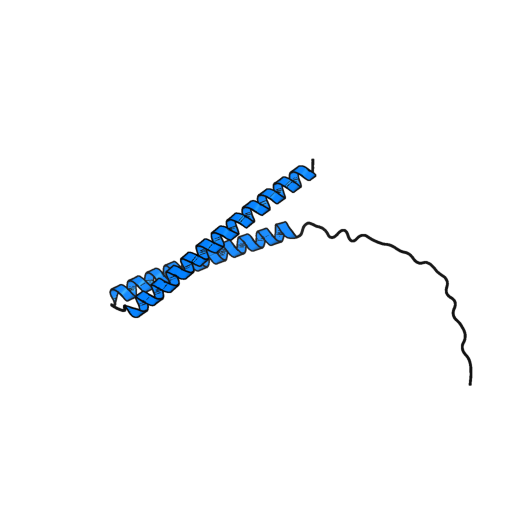80 -14.481 1.00 86.06 95 ASP A N 1
ATOM 788 C CA . ASP A 1 95 ? 10.283 4.435 -15.009 1.00 86.06 95 ASP A CA 1
ATOM 789 C C . ASP A 1 95 ? 9.774 3.813 -16.314 1.00 86.06 95 ASP A C 1
ATOM 791 O O . ASP A 1 95 ? 10.339 4.057 -17.374 1.00 86.06 95 ASP A O 1
ATOM 795 N N . ARG A 1 96 ? 8.551 3.259 -16.325 1.00 85.75 96 ARG A N 1
ATOM 796 C CA . ARG A 1 96 ? 7.938 2.749 -17.571 1.00 85.75 96 ARG A CA 1
ATOM 797 C C . ARG A 1 96 ? 7.823 3.798 -18.685 1.00 85.75 96 ARG A C 1
ATOM 799 O O . ARG A 1 96 ? 7.758 3.479 -19.878 1.00 85.75 96 ARG A O 1
ATOM 806 N N . ARG A 1 97 ? 7.645 5.074 -18.328 1.00 87.50 97 ARG A N 1
ATOM 807 C CA . ARG A 1 97 ? 7.578 6.153 -19.324 1.00 87.50 97 ARG A CA 1
ATOM 808 C C . ARG A 1 97 ? 8.959 6.426 -19.912 1.00 87.50 97 ARG A C 1
ATOM 810 O O . ARG A 1 97 ? 9.017 6.787 -21.089 1.00 87.50 97 ARG A O 1
ATOM 817 N N . GLU A 1 98 ? 10.005 6.320 -19.106 1.00 87.94 98 GLU A N 1
ATOM 818 C CA . GLU A 1 98 ? 11.402 6.449 -19.514 1.00 87.94 98 GLU A CA 1
ATOM 819 C C . GLU A 1 98 ? 11.806 5.258 -20.387 1.00 87.94 98 GLU A C 1
ATOM 821 O O . GLU A 1 98 ? 12.160 5.508 -21.538 1.00 87.94 98 GLU A O 1
ATOM 826 N N . ASP A 1 99 ? 11.530 4.018 -19.975 1.00 85.75 99 ASP A N 1
ATOM 827 C CA . ASP A 1 99 ? 11.777 2.809 -20.782 1.00 85.75 99 ASP A CA 1
ATOM 828 C C . ASP A 1 99 ? 11.146 2.930 -22.175 1.00 85.75 99 ASP A C 1
ATOM 830 O O . ASP A 1 99 ? 11.794 2.799 -23.209 1.00 85.75 99 ASP A O 1
ATOM 834 N N . ARG A 1 100 ? 9.868 3.333 -22.236 1.00 85.19 100 ARG A N 1
ATOM 835 C CA . ARG A 1 100 ? 9.161 3.530 -23.514 1.00 85.19 100 ARG A CA 1
ATOM 836 C C . ARG A 1 100 ? 9.787 4.631 -24.380 1.00 85.19 100 ARG A C 1
ATOM 838 O O . ARG A 1 100 ? 9.602 4.642 -25.600 1.00 85.19 100 ARG A O 1
ATOM 845 N N . ARG A 1 101 ? 10.412 5.644 -23.776 1.00 87.25 101 ARG A N 1
ATOM 846 C CA . ARG A 1 101 ? 11.109 6.704 -24.523 1.00 87.25 101 ARG A CA 1
ATOM 847 C C . ARG A 1 101 ? 12.436 6.193 -25.067 1.00 87.25 101 ARG A C 1
ATOM 849 O O . ARG A 1 101 ? 12.772 6.580 -26.182 1.00 87.25 101 ARG A O 1
ATOM 856 N N . GLU A 1 102 ? 13.146 5.370 -24.308 1.00 85.88 102 GLU A N 1
ATOM 857 C CA . GLU A 1 102 ? 14.410 4.745 -24.706 1.00 85.88 102 GLU A CA 1
ATOM 858 C C . GLU A 1 102 ? 14.189 3.731 -25.828 1.00 85.88 102 GLU A C 1
ATOM 860 O O . GLU A 1 102 ? 14.755 3.917 -26.903 1.00 85.88 102 GLU A O 1
ATOM 865 N N . GLU A 1 103 ? 13.218 2.822 -25.686 1.00 85.62 103 GLU A N 1
ATOM 866 C CA . GLU A 1 103 ? 12.797 1.893 -26.750 1.00 85.62 103 GLU A CA 1
ATOM 867 C C . GLU A 1 103 ? 12.495 2.623 -28.073 1.00 85.62 103 GLU A C 1
ATOM 869 O O . GLU A 1 103 ? 12.822 2.157 -29.163 1.00 85.62 103 GLU A O 1
ATOM 874 N N . ARG A 1 104 ? 11.864 3.805 -28.004 1.00 84.56 104 ARG A N 1
ATOM 875 C CA . ARG A 1 104 ? 11.556 4.628 -29.189 1.00 84.56 104 ARG A CA 1
ATOM 876 C C . ARG A 1 104 ? 12.772 5.317 -29.797 1.00 84.56 104 ARG A C 1
ATOM 878 O O . ARG A 1 104 ? 12.702 5.702 -30.963 1.00 84.56 104 ARG A O 1
ATOM 885 N N . ARG A 1 105 ? 13.809 5.582 -29.004 1.00 85.88 105 ARG A N 1
ATOM 886 C CA . ARG A 1 105 ? 15.062 6.188 -29.468 1.00 85.88 105 ARG A CA 1
ATOM 887 C C . ARG A 1 105 ? 15.955 5.143 -30.120 1.00 85.88 105 ARG A C 1
ATOM 889 O O . ARG A 1 105 ? 16.552 5.462 -31.131 1.00 85.88 105 ARG A O 1
ATOM 896 N N . GLU A 1 106 ? 15.987 3.927 -29.584 1.00 80.62 106 GLU A N 1
ATOM 897 C CA . GLU A 1 106 ? 16.762 2.808 -30.135 1.00 80.62 106 GLU A CA 1
ATOM 898 C C . GLU A 1 106 ? 16.188 2.264 -31.452 1.00 80.62 106 GLU A C 1
ATOM 900 O O . GLU A 1 106 ? 16.922 1.735 -32.277 1.00 80.62 106 GLU A O 1
ATOM 905 N N . GLN A 1 107 ? 14.880 2.420 -31.682 1.00 72.69 107 GLN A N 1
ATOM 906 C CA . GLN A 1 107 ? 14.223 2.043 -32.943 1.00 72.69 107 GLN A CA 1
ATOM 907 C C . GLN A 1 107 ? 14.421 3.057 -34.093 1.00 72.69 107 GLN A C 1
ATOM 909 O O . GLN A 1 107 ? 13.848 2.859 -35.167 1.00 72.69 107 GLN A O 1
ATOM 914 N N . LYS A 1 108 ? 15.162 4.153 -33.881 1.00 57.22 108 LYS A N 1
ATOM 915 C CA . LYS A 1 108 ? 15.465 5.182 -34.891 1.00 57.22 108 LYS A CA 1
ATOM 916 C C . LYS A 1 108 ? 16.927 5.141 -35.299 1.00 57.22 108 LYS A C 1
ATOM 918 O O . LYS A 1 108 ? 17.164 5.383 -36.502 1.00 57.22 108 LYS A O 1
#

pLDDT: mean 77.43, std 15.69, range [42.09, 93.0]

Foldseek 3Di:
DDDDDDDDDDDDDPPPPDPPPPPPPPVLVVLVVVLVVLVVVLVVLVVVLVVLVVQLVVCVVVVNPPSVVVSVVSNVVSVVVSVVSVVVSVVSVVVSVVVVVVVVVVVD

Radius of gyration: 30.17 Å; chains: 1; bounding box: 59×74×59 Å

Secondary structure (DSSP, 8-state):
-----------------------S-SHHHHHHHHHHHHHHHHHHHHHHHHHHHHHHHHHHHHT-HHHHHHHHHHHHHHHHHHHHHHHHHHHHHHHHHHHHHHHHHHT-

Sequence (108 aa):
MSRKLALALFGAVTLVALPLCYAQGGDAAKDRRDIRKDRQDIRQDKRERREDRRELRQDIKSGDTQGAREERREIHKDTRDIRKDKRDLREDRKDRREDRREERREQK